Protein AF-A0A965UMR2-F1 (afdb_monomer_lite)

pLDDT: mean 91.62, std 8.69, range [62.12, 98.75]

Foldseek 3Di:
DEDDPVLVCVLVVVCVVPVVCVPPPCSPSCNVVVCVVVVHDYHDDFDCPDAQETEHAQPPDDDDQDFQVSQQVVQVVVVTAYEHENQLAFDKDWDWDDDPRDTDDIHMGGYAHDDDDCVVVVVCVPDDDHFAWGWDWDDDPNDIDIDIWGADPQRWTDDPRDIDDDRD

Radius of gyration: 18.55 Å; chains: 1; bounding box: 50×40×50 Å

Sequence (168 aa):
MIRSNHTDRLYNVTMKKIPAFLALPELRFEKFMRLDELGITYHKKPYAIAKGIVAVHGDEGSVKPTPGLTALDAARRQGISVICGHTHRAGQSAFTEASGGRVGRILRGWEAGHLMDVRQAHYTKGTMNWQQAFIIIEEIGTNVQVSIINLEKDGTFIVSGKRYGRSR

Structure (mmCIF, N/CA/C/O backbone):
data_AF-A0A965UMR2-F1
#
_entry.id   AF-A0A965UMR2-F1
#
loop_
_atom_site.group_PDB
_atom_site.id
_atom_site.type_symbol
_atom_site.label_atom_id
_atom_site.label_alt_id
_atom_site.label_comp_id
_atom_site.label_asym_id
_atom_site.label_entity_id
_atom_site.label_seq_id
_atom_site.pdbx_PDB_ins_code
_atom_site.Cartn_x
_atom_site.Cartn_y
_atom_site.Cartn_z
_atom_site.occupancy
_atom_site.B_iso_or_equiv
_atom_site.auth_seq_id
_atom_site.auth_comp_id
_atom_site.auth_asym_id
_atom_site.auth_atom_id
_atom_site.pdbx_PDB_model_num
ATOM 1 N N . MET A 1 1 ? 3.053 -9.782 -8.854 1.00 89.50 1 MET A N 1
ATOM 2 C CA . MET A 1 1 ? 4.006 -8.662 -8.656 1.00 89.50 1 MET A CA 1
ATOM 3 C C . MET A 1 1 ? 3.628 -7.510 -9.578 1.00 89.50 1 MET A C 1
ATOM 5 O O . MET A 1 1 ? 3.278 -7.772 -10.719 1.00 89.50 1 MET A O 1
ATOM 9 N N . ILE A 1 2 ? 3.674 -6.262 -9.110 1.00 92.75 2 ILE A N 1
ATOM 10 C CA . ILE A 1 2 ? 3.376 -5.066 -9.924 1.00 92.75 2 ILE A CA 1
ATOM 11 C C . ILE A 1 2 ? 4.698 -4.415 -10.351 1.00 92.75 2 ILE A C 1
ATOM 13 O O . ILE A 1 2 ? 5.696 -4.528 -9.635 1.00 92.75 2 ILE A O 1
ATOM 17 N N . ARG A 1 3 ? 4.721 -3.776 -11.525 1.00 92.00 3 ARG A N 1
ATOM 18 C CA . ARG A 1 3 ? 5.885 -3.016 -12.004 1.00 92.00 3 ARG A CA 1
ATOM 19 C C . ARG A 1 3 ? 6.270 -1.883 -11.050 1.00 92.00 3 ARG A C 1
ATOM 21 O O . ARG A 1 3 ? 5.408 -1.343 -10.378 1.00 92.00 3 ARG A O 1
ATOM 28 N N . SER A 1 4 ? 7.549 -1.519 -10.996 1.00 91.00 4 SER A N 1
ATOM 29 C CA . SER A 1 4 ? 8.100 -0.474 -10.122 1.00 91.00 4 SER A CA 1
ATOM 30 C C . SER A 1 4 ? 9.250 0.284 -10.785 1.00 91.00 4 SER A C 1
ATOM 32 O O . SER A 1 4 ? 9.883 -0.204 -11.724 1.00 91.00 4 SER A O 1
ATOM 34 N N . ASN A 1 5 ? 9.599 1.455 -10.254 1.00 86.12 5 ASN A N 1
ATOM 35 C CA . ASN A 1 5 ? 10.761 2.212 -10.721 1.00 86.12 5 ASN A CA 1
ATOM 36 C C . ASN A 1 5 ? 12.066 1.391 -10.664 1.00 86.12 5 ASN A C 1
ATOM 38 O O . ASN A 1 5 ? 12.956 1.588 -11.490 1.00 86.12 5 ASN A O 1
ATOM 42 N N . HIS A 1 6 ? 12.194 0.452 -9.722 1.00 82.19 6 HIS A N 1
ATOM 43 C CA . HIS A 1 6 ? 13.368 -0.419 -9.617 1.00 82.19 6 HIS A CA 1
ATOM 44 C C . HIS A 1 6 ? 13.396 -1.501 -10.704 1.00 82.19 6 HIS A C 1
ATOM 46 O O . HIS A 1 6 ? 14.446 -1.714 -11.316 1.00 82.19 6 HIS A O 1
ATOM 52 N N . THR A 1 7 ? 12.259 -2.151 -10.968 1.00 78.62 7 THR A N 1
ATOM 53 C CA . THR A 1 7 ? 12.145 -3.186 -12.012 1.00 78.62 7 THR A CA 1
ATOM 54 C C . THR A 1 7 ? 12.339 -2.579 -13.395 1.00 78.62 7 THR A C 1
ATOM 56 O O . THR A 1 7 ? 13.084 -3.114 -14.216 1.00 78.62 7 THR A O 1
ATOM 59 N N . ASP A 1 8 ? 11.756 -1.403 -13.617 1.00 80.12 8 ASP A N 1
ATOM 60 C CA . ASP A 1 8 ? 11.850 -0.705 -14.891 1.00 80.12 8 ASP A CA 1
ATOM 61 C C . ASP A 1 8 ? 13.254 -0.154 -15.112 1.00 80.12 8 ASP A C 1
ATOM 63 O O . ASP A 1 8 ? 13.745 -0.190 -16.231 1.00 80.12 8 ASP A O 1
ATOM 67 N N . ARG A 1 9 ? 13.952 0.317 -14.070 1.00 78.25 9 ARG A N 1
ATOM 68 C CA . ARG A 1 9 ? 15.344 0.769 -14.207 1.00 78.25 9 ARG A CA 1
ATOM 69 C C . ARG A 1 9 ? 16.273 -0.371 -14.606 1.00 78.25 9 ARG A C 1
ATOM 71 O O . ARG A 1 9 ? 17.100 -0.163 -15.488 1.00 78.25 9 ARG A O 1
ATOM 78 N N . LEU A 1 10 ? 16.147 -1.544 -13.982 1.00 71.50 10 LEU A N 1
ATOM 79 C CA . LEU A 1 10 ? 16.948 -2.712 -14.358 1.00 71.50 10 LEU A CA 1
ATOM 80 C C . LEU A 1 10 ? 16.727 -3.0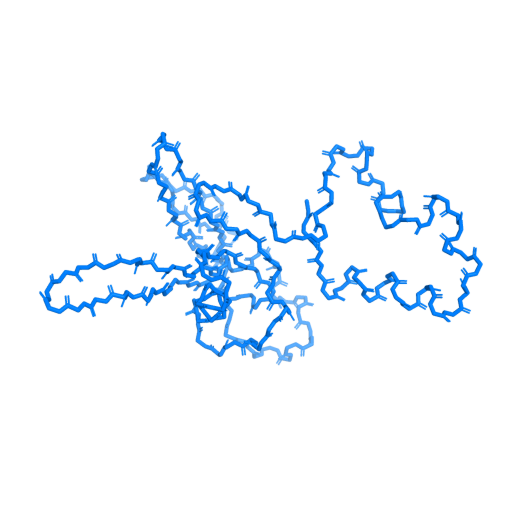60 -15.834 1.00 71.50 10 LEU A C 1
ATOM 82 O O . LEU A 1 10 ? 17.688 -3.199 -16.587 1.00 71.50 10 LEU A O 1
ATOM 86 N N . TYR A 1 11 ? 15.463 -3.118 -16.254 1.00 70.56 11 TYR A N 1
ATOM 87 C CA . TYR A 1 11 ? 15.103 -3.389 -17.640 1.00 70.56 11 TYR A CA 1
ATOM 88 C C . TYR A 1 11 ? 15.630 -2.299 -18.591 1.00 70.56 11 TYR A C 1
ATOM 90 O O . TYR A 1 11 ? 16.371 -2.579 -19.529 1.00 70.56 11 TYR A O 1
ATOM 98 N N . ASN A 1 12 ? 15.335 -1.032 -18.309 1.00 70.75 12 ASN A N 1
ATOM 99 C CA . ASN A 1 12 ? 15.670 0.096 -19.174 1.00 70.75 12 ASN A CA 1
ATOM 100 C C . ASN A 1 12 ? 17.181 0.322 -19.311 1.00 70.75 12 ASN A C 1
ATOM 102 O O . ASN A 1 12 ? 17.638 0.683 -20.392 1.00 70.75 12 ASN A O 1
ATOM 106 N N . VAL A 1 13 ? 17.969 0.136 -18.247 1.00 70.69 13 VAL A N 1
ATOM 107 C CA . VAL A 1 13 ? 19.430 0.318 -18.302 1.00 70.69 13 VAL A CA 1
ATOM 108 C C . VAL A 1 13 ? 20.083 -0.767 -19.154 1.00 70.69 13 VAL A C 1
ATOM 110 O O . VAL A 1 13 ? 20.928 -0.445 -19.990 1.00 70.69 13 VAL A O 1
ATOM 113 N N . THR A 1 14 ? 19.676 -2.025 -18.988 1.00 67.62 14 THR A N 1
ATOM 114 C CA . THR A 1 14 ? 20.200 -3.142 -19.787 1.00 67.62 14 THR A CA 1
ATOM 115 C C . THR A 1 14 ? 19.823 -2.982 -21.260 1.00 67.62 14 THR A C 1
ATOM 117 O O . THR A 1 14 ? 20.684 -3.066 -22.134 1.00 67.62 14 THR A O 1
ATOM 120 N N . MET A 1 15 ? 18.562 -2.639 -21.539 1.00 66.94 15 MET A N 1
ATOM 121 C CA . MET A 1 15 ? 18.046 -2.549 -22.909 1.00 66.94 15 MET A CA 1
ATOM 122 C C . MET A 1 15 ? 18.546 -1.321 -23.676 1.00 66.94 15 MET A C 1
ATOM 124 O O . MET A 1 15 ? 18.767 -1.403 -24.880 1.00 66.94 15 MET A O 1
ATOM 128 N N . LYS A 1 16 ? 18.793 -0.189 -22.999 1.00 67.62 16 LYS A N 1
ATOM 129 C CA . LYS A 1 16 ? 19.394 0.992 -23.645 1.00 67.62 16 LYS A CA 1
ATOM 130 C C . LYS A 1 16 ? 20.851 0.778 -24.047 1.00 67.62 16 LYS A C 1
ATOM 132 O O . LYS A 1 16 ? 21.299 1.403 -25.001 1.00 67.62 16 LYS A O 1
ATOM 137 N N . LYS A 1 17 ? 21.602 -0.053 -23.316 1.00 74.44 17 LYS A N 1
ATOM 138 C CA . LYS A 1 17 ? 23.027 -0.284 -23.594 1.00 74.44 17 LYS A CA 1
ATOM 139 C C . LYS A 1 17 ? 23.260 -1.345 -24.662 1.00 74.44 17 LYS A C 1
ATOM 141 O O . LYS A 1 17 ? 24.228 -1.231 -25.404 1.00 74.44 17 LYS A O 1
ATOM 146 N N . ILE A 1 18 ? 22.402 -2.363 -24.739 1.00 77.62 18 ILE A N 1
ATOM 147 C CA . ILE A 1 18 ? 22.528 -3.444 -25.724 1.00 77.62 18 ILE A CA 1
ATOM 148 C C . ILE A 1 18 ? 21.132 -3.770 -26.281 1.00 77.62 18 ILE A C 1
ATOM 150 O O . ILE A 1 18 ? 20.479 -4.700 -25.812 1.00 77.62 18 ILE A O 1
ATOM 154 N N . PRO A 1 19 ? 20.649 -3.026 -27.293 1.00 71.69 19 PRO A N 1
ATOM 155 C CA . PRO A 1 19 ? 19.307 -3.215 -27.850 1.00 71.69 19 PRO A CA 1
ATOM 156 C C . PRO A 1 19 ? 19.049 -4.624 -28.397 1.00 71.69 19 PRO A C 1
ATOM 158 O O . PRO A 1 19 ? 17.918 -5.096 -28.356 1.00 71.69 19 PRO A O 1
ATOM 161 N N . ALA A 1 20 ? 20.091 -5.332 -28.850 1.00 75.25 20 ALA A N 1
ATOM 162 C CA . ALA A 1 20 ? 19.990 -6.716 -29.322 1.00 75.25 20 ALA A CA 1
ATOM 163 C C . ALA A 1 20 ? 19.441 -7.684 -28.252 1.00 75.25 20 ALA A C 1
ATOM 165 O O . ALA A 1 20 ? 18.837 -8.699 -28.589 1.00 75.25 20 ALA A O 1
ATOM 166 N N . PHE A 1 21 ? 19.585 -7.355 -26.964 1.00 73.44 21 PHE A N 1
ATOM 167 C CA . PHE A 1 21 ? 19.052 -8.159 -25.862 1.00 73.44 21 PHE A CA 1
ATOM 168 C C . PHE A 1 21 ? 17.527 -8.065 -25.718 1.00 73.44 21 PHE A C 1
ATOM 170 O O . PHE A 1 21 ? 16.937 -8.939 -25.088 1.00 73.44 21 PHE A O 1
ATOM 177 N N . LEU A 1 22 ? 16.866 -7.079 -26.346 1.00 66.50 22 LEU A N 1
ATOM 178 C CA . LEU A 1 22 ? 15.397 -6.998 -26.388 1.00 66.50 22 LEU A CA 1
ATOM 179 C C . LEU A 1 22 ? 14.770 -8.170 -27.149 1.00 66.50 22 LEU A C 1
ATOM 181 O O . LEU A 1 22 ? 13.631 -8.538 -26.869 1.00 66.50 22 LEU A O 1
ATOM 185 N N . ALA A 1 23 ? 15.501 -8.736 -28.112 1.00 71.19 23 ALA A N 1
ATOM 186 C CA . ALA A 1 23 ? 15.022 -9.837 -28.937 1.00 71.19 23 ALA A CA 1
ATOM 187 C C . ALA A 1 23 ? 15.111 -11.199 -28.231 1.00 71.19 23 ALA A C 1
ATOM 189 O O . ALA A 1 23 ? 14.484 -12.146 -28.695 1.00 71.19 23 ALA A O 1
ATOM 190 N N . LEU A 1 24 ? 15.861 -11.301 -27.125 1.00 76.88 24 LEU A N 1
ATOM 191 C CA . LEU A 1 24 ? 16.072 -12.553 -26.399 1.00 76.88 24 LEU A CA 1
ATOM 192 C C . LEU A 1 24 ? 14.919 -12.805 -25.412 1.00 76.88 24 LEU A C 1
ATOM 194 O O . LEU A 1 24 ? 14.774 -12.063 -24.431 1.00 76.88 24 LEU A O 1
ATOM 198 N N . PRO A 1 25 ? 14.086 -13.842 -25.628 1.00 73.88 25 PRO A N 1
ATOM 199 C CA . PRO A 1 25 ? 12.949 -14.139 -24.761 1.00 73.88 25 PRO A CA 1
ATOM 200 C C . PRO A 1 25 ? 13.323 -14.378 -23.292 1.00 73.88 25 PRO A C 1
ATOM 202 O O . PRO A 1 25 ? 12.484 -14.138 -22.418 1.00 73.88 25 PRO A O 1
ATOM 205 N N . GLU A 1 26 ? 14.550 -14.831 -23.028 1.00 74.56 26 GLU A N 1
ATOM 206 C CA . GLU A 1 26 ? 15.128 -15.132 -21.713 1.00 74.56 26 GLU A CA 1
ATOM 207 C C . GLU A 1 26 ? 15.451 -13.868 -20.908 1.00 74.56 26 GLU A C 1
ATOM 209 O O . GLU A 1 26 ? 15.412 -13.893 -19.680 1.00 74.56 26 GLU A O 1
ATOM 214 N N . LEU A 1 27 ? 15.727 -12.747 -21.583 1.00 76.25 27 LEU A N 1
ATOM 215 C CA . LEU A 1 27 ? 16.058 -11.464 -20.947 1.00 76.25 27 LEU A CA 1
ATOM 216 C C . LEU A 1 27 ? 14.834 -10.573 -20.716 1.00 76.25 27 LEU A C 1
ATOM 218 O O . LEU A 1 27 ? 14.950 -9.452 -20.210 1.00 76.25 27 LEU A O 1
ATOM 222 N N . ARG A 1 28 ? 13.636 -11.074 -21.033 1.00 77.88 28 ARG A N 1
ATOM 223 C CA . ARG A 1 28 ? 12.390 -10.477 -20.545 1.00 77.88 28 ARG A CA 1
ATOM 224 C C . ARG A 1 28 ? 12.378 -10.541 -19.022 1.00 77.88 28 ARG A C 1
ATOM 226 O O . ARG A 1 28 ? 12.751 -11.561 -18.448 1.00 77.88 28 ARG A O 1
ATOM 233 N N . PHE A 1 29 ? 11.937 -9.464 -18.373 1.00 79.94 29 PHE A N 1
ATOM 234 C CA . PHE A 1 29 ? 12.010 -9.314 -16.915 1.00 79.94 29 PHE A CA 1
ATOM 235 C C . PHE A 1 29 ? 11.404 -10.513 -16.168 1.00 79.94 29 PHE A C 1
ATOM 237 O O . PHE A 1 29 ? 11.980 -11.009 -15.205 1.00 79.94 29 PHE A O 1
ATOM 244 N N . GLU A 1 30 ? 10.276 -11.016 -16.663 1.00 84.00 30 GLU A N 1
ATOM 245 C CA . GLU A 1 30 ? 9.542 -12.150 -16.111 1.00 84.00 30 GLU A CA 1
ATOM 246 C C . GLU A 1 30 ? 10.368 -13.448 -16.131 1.00 84.00 30 GLU A C 1
ATOM 248 O O . GLU A 1 30 ? 10.394 -14.176 -15.140 1.00 84.00 30 GLU A O 1
ATOM 253 N N . LYS A 1 31 ? 11.101 -13.705 -17.224 1.00 84.50 31 LYS A N 1
ATOM 254 C CA . LYS A 1 31 ? 11.984 -14.873 -17.374 1.00 84.50 31 LYS A CA 1
ATOM 255 C C . LYS A 1 31 ? 13.294 -14.699 -16.615 1.00 84.50 31 LYS A C 1
ATOM 257 O O . LYS A 1 31 ? 13.696 -15.603 -15.892 1.00 84.50 31 LYS A O 1
ATOM 262 N N . PHE A 1 32 ? 13.903 -13.520 -16.705 1.00 83.94 32 PHE A N 1
ATOM 263 C CA . PHE A 1 32 ? 15.148 -13.190 -16.014 1.00 83.94 32 PHE A CA 1
ATOM 264 C C . PHE A 1 32 ? 15.022 -13.336 -14.491 1.00 83.94 32 PHE A C 1
ATOM 266 O O . PHE A 1 32 ? 15.893 -13.904 -13.839 1.00 83.94 32 PHE A O 1
ATOM 273 N N . MET A 1 33 ? 13.906 -12.871 -13.924 1.00 85.06 33 MET A N 1
ATOM 274 C CA . MET A 1 33 ? 13.599 -13.010 -12.497 1.00 85.06 33 MET A CA 1
ATOM 275 C C . MET A 1 33 ? 12.974 -14.367 -12.140 1.00 85.06 33 MET A C 1
ATOM 277 O O . MET A 1 33 ? 12.616 -14.577 -10.982 1.00 85.06 33 MET A O 1
ATOM 281 N N . ARG A 1 34 ? 12.817 -15.272 -13.118 1.00 89.12 34 ARG A N 1
ATOM 282 C CA . ARG A 1 34 ? 12.199 -16.600 -12.968 1.00 89.12 34 ARG A CA 1
ATOM 283 C C . ARG A 1 34 ? 10.796 -16.543 -12.350 1.00 89.12 34 ARG A C 1
ATOM 285 O O . ARG A 1 34 ? 10.390 -17.444 -11.623 1.00 89.12 34 ARG A O 1
ATOM 292 N N . LEU A 1 35 ? 10.034 -15.485 -12.641 1.00 90.50 35 LEU A N 1
ATOM 293 C CA . LEU A 1 35 ? 8.692 -15.292 -12.083 1.00 90.50 35 LEU A CA 1
ATOM 294 C C . LEU A 1 35 ? 7.738 -16.403 -12.523 1.00 90.50 35 LEU A C 1
ATOM 296 O O . LEU A 1 35 ? 6.949 -16.875 -11.709 1.00 90.50 35 LEU A O 1
ATOM 300 N N . ASP A 1 36 ? 7.864 -16.862 -13.768 1.00 87.19 36 ASP A N 1
ATOM 301 C CA . ASP A 1 36 ? 7.048 -17.954 -14.305 1.00 87.19 36 ASP A CA 1
ATOM 302 C C . ASP A 1 36 ? 7.275 -19.268 -13.541 1.00 87.19 36 ASP A C 1
ATOM 304 O O . ASP A 1 36 ? 6.323 -19.989 -13.259 1.00 87.19 36 ASP A O 1
ATOM 308 N N . GLU A 1 37 ? 8.522 -19.560 -13.156 1.00 92.50 37 GLU A N 1
ATOM 309 C CA . GLU A 1 37 ? 8.870 -20.759 -12.376 1.00 92.50 37 GLU A CA 1
ATOM 310 C C . GLU A 1 37 ? 8.355 -20.678 -10.934 1.00 92.50 37 GLU A C 1
ATOM 312 O O . GLU A 1 37 ? 8.057 -21.697 -10.317 1.00 92.50 37 GLU A O 1
ATOM 317 N N . LEU A 1 38 ? 8.223 -19.461 -10.403 1.00 93.12 38 LEU A N 1
ATOM 318 C CA . LEU A 1 38 ? 7.672 -19.190 -9.076 1.00 93.12 38 LEU A CA 1
ATOM 319 C C . LEU A 1 38 ? 6.138 -19.055 -9.080 1.00 93.12 38 LEU A C 1
ATOM 321 O O . LEU A 1 38 ? 5.549 -18.809 -8.029 1.00 93.12 38 LEU A O 1
ATOM 325 N N . GLY A 1 39 ? 5.483 -19.167 -10.242 1.00 92.50 39 GLY A N 1
ATOM 326 C CA . GLY A 1 39 ? 4.038 -18.960 -10.380 1.00 92.50 39 GLY A CA 1
ATOM 327 C C . GLY A 1 39 ? 3.591 -17.511 -10.139 1.00 92.50 39 GLY A C 1
ATOM 328 O O . GLY A 1 39 ? 2.441 -17.262 -9.778 1.00 92.50 39 GLY A O 1
ATOM 329 N N . ILE A 1 40 ? 4.484 -16.533 -10.310 1.00 92.69 40 ILE A N 1
ATOM 330 C CA . ILE A 1 40 ? 4.215 -15.116 -10.047 1.00 92.69 40 ILE A CA 1
ATOM 331 C C . ILE A 1 40 ? 3.851 -14.407 -11.350 1.00 92.69 40 ILE A C 1
ATOM 333 O O . ILE A 1 40 ? 4.679 -14.226 -12.236 1.00 92.69 40 ILE A O 1
ATOM 337 N N . THR A 1 41 ? 2.629 -13.881 -11.430 1.00 92.62 41 THR A N 1
ATOM 338 C CA . THR A 1 41 ? 2.235 -13.013 -12.551 1.00 92.62 41 THR A CA 1
ATOM 339 C C . THR A 1 41 ? 2.800 -11.600 -12.372 1.00 92.62 41 THR A C 1
ATOM 341 O O . THR A 1 41 ? 2.682 -11.001 -11.295 1.00 92.62 41 THR A O 1
ATOM 344 N N . TYR A 1 42 ? 3.408 -11.047 -13.425 1.00 91.38 42 TYR A N 1
ATOM 345 C CA . TYR A 1 42 ? 3.903 -9.669 -13.458 1.00 91.38 42 TYR A CA 1
ATOM 346 C C . TYR A 1 42 ? 2.897 -8.726 -14.133 1.00 91.38 42 TYR A C 1
ATOM 348 O O . TYR A 1 42 ? 2.559 -8.884 -15.305 1.00 91.38 42 TYR A O 1
ATOM 356 N N . HIS A 1 43 ? 2.432 -7.714 -13.404 1.00 93.25 43 HIS A N 1
ATOM 357 C CA . HIS A 1 43 ? 1.449 -6.743 -13.879 1.00 93.25 43 HIS A CA 1
ATOM 358 C C . HIS A 1 43 ? 2.139 -5.434 -14.278 1.00 93.25 43 HIS A C 1
ATOM 360 O O . HIS A 1 43 ? 2.639 -4.692 -13.432 1.00 93.25 43 HIS A O 1
ATOM 366 N N . LYS A 1 44 ? 2.140 -5.139 -15.584 1.00 91.19 44 LYS A N 1
ATOM 367 C CA . LYS A 1 44 ? 2.674 -3.883 -16.157 1.00 91.19 44 LYS A CA 1
ATOM 368 C C . LYS A 1 44 ? 1.697 -2.707 -16.057 1.00 91.19 44 LYS A C 1
ATOM 370 O O . LYS A 1 44 ? 2.093 -1.560 -16.218 1.00 91.19 44 LYS A O 1
ATOM 375 N N . LYS A 1 45 ? 0.418 -3.005 -15.836 1.00 93.38 45 LYS A N 1
ATOM 376 C CA . LYS A 1 45 ? -0.685 -2.048 -15.682 1.00 93.38 45 LYS A CA 1
ATOM 377 C C . LYS A 1 45 ? -1.219 -2.120 -14.245 1.00 93.38 45 LYS A C 1
ATOM 379 O O . LYS A 1 45 ? -0.955 -3.130 -13.587 1.00 93.38 45 LYS A O 1
ATOM 384 N N . PRO A 1 46 ? -1.978 -1.108 -13.777 1.00 95.75 46 PRO A N 1
ATOM 385 C CA . PRO A 1 46 ? -2.684 -1.187 -12.501 1.00 95.75 46 PRO A CA 1
ATOM 386 C C . PRO A 1 46 ? -3.435 -2.513 -12.369 1.00 95.75 46 PRO A C 1
ATOM 388 O O . PRO A 1 46 ? -4.138 -2.932 -13.291 1.00 95.75 46 PRO A O 1
ATOM 391 N N . TYR A 1 47 ? -3.242 -3.194 -11.245 1.00 96.94 47 TYR A N 1
ATOM 392 C CA . TYR A 1 47 ? -3.814 -4.513 -11.010 1.00 96.94 47 TYR A CA 1
ATOM 393 C C . TYR A 1 47 ? -5.147 -4.375 -10.282 1.00 96.94 47 TYR A C 1
ATOM 395 O O . TYR A 1 47 ? -5.177 -3.841 -9.180 1.00 96.94 47 TYR A O 1
ATOM 403 N N . ALA A 1 48 ? -6.244 -4.850 -10.871 1.00 96.81 48 ALA A N 1
ATOM 404 C CA . ALA A 1 48 ? -7.542 -4.895 -10.200 1.00 96.81 48 ALA A CA 1
ATOM 405 C C . ALA A 1 48 ? -7.502 -5.929 -9.062 1.00 96.81 48 ALA A C 1
ATOM 407 O O . ALA A 1 48 ? -7.719 -7.115 -9.287 1.00 96.81 48 ALA A O 1
ATOM 408 N N . ILE A 1 49 ? -7.154 -5.468 -7.860 1.00 96.06 49 ILE A N 1
ATOM 409 C CA . ILE A 1 49 ? -6.903 -6.318 -6.688 1.00 96.06 49 ILE A CA 1
ATOM 410 C C . ILE A 1 49 ? -8.199 -6.722 -5.980 1.00 96.06 49 ILE A C 1
ATOM 412 O O . ILE A 1 49 ? -8.245 -7.772 -5.351 1.00 96.06 49 ILE A O 1
ATOM 416 N N . ALA A 1 50 ? -9.228 -5.883 -6.082 1.00 96.94 50 ALA A N 1
ATOM 417 C CA . ALA A 1 50 ? -10.553 -6.098 -5.519 1.00 96.94 50 ALA A CA 1
ATOM 418 C C . ALA A 1 50 ? -11.573 -5.244 -6.280 1.00 96.94 50 ALA A C 1
ATOM 420 O O . ALA A 1 50 ? -11.204 -4.329 -7.033 1.00 96.94 50 ALA A O 1
ATOM 421 N N . LYS A 1 51 ? -12.869 -5.494 -6.089 1.00 96.25 51 LYS A N 1
ATOM 422 C CA . LYS A 1 51 ? -13.907 -4.709 -6.770 1.00 96.25 51 LYS A CA 1
ATOM 423 C C . LYS A 1 51 ? -13.777 -3.204 -6.487 1.00 96.25 51 LYS A C 1
ATOM 425 O O . LYS A 1 51 ? -13.895 -2.747 -5.355 1.00 96.25 51 LYS A O 1
ATOM 430 N N . GLY A 1 52 ? -13.577 -2.412 -7.545 1.00 96.44 52 GLY A N 1
ATOM 431 C CA . GLY A 1 52 ? -13.460 -0.950 -7.448 1.00 96.44 52 GLY A CA 1
ATOM 432 C C . GLY A 1 52 ? -12.137 -0.446 -6.856 1.00 96.44 52 GLY A C 1
ATOM 433 O O . GLY A 1 52 ? -12.036 0.741 -6.532 1.00 96.44 52 GLY A O 1
ATOM 434 N N . ILE A 1 53 ? -11.135 -1.323 -6.725 1.00 98.00 53 ILE A N 1
ATOM 435 C CA . ILE A 1 53 ? -9.811 -0.998 -6.195 1.00 98.00 53 ILE A CA 1
ATOM 436 C C . ILE A 1 53 ? -8.733 -1.540 -7.131 1.00 98.00 53 ILE A C 1
ATOM 438 O O . ILE A 1 53 ? -8.733 -2.716 -7.500 1.00 98.00 53 ILE A O 1
ATOM 442 N N . VAL A 1 54 ? -7.768 -0.691 -7.476 1.00 98.12 54 VAL A N 1
ATOM 443 C CA . VAL A 1 54 ? -6.556 -1.112 -8.182 1.00 98.12 54 VAL A CA 1
ATOM 444 C C . VAL A 1 54 ? -5.328 -0.957 -7.296 1.00 98.12 54 VAL A C 1
ATOM 446 O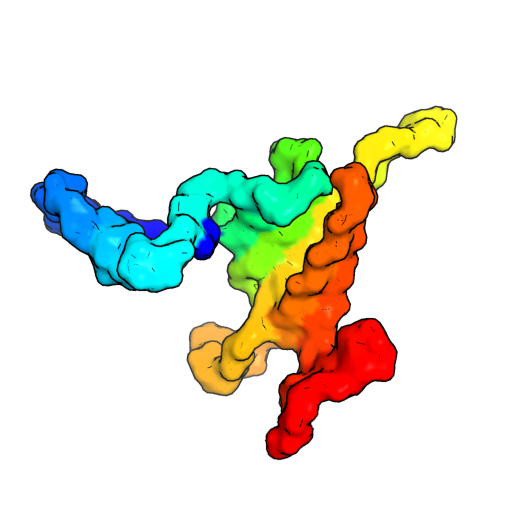 O . VAL A 1 54 ? -5.230 -0.037 -6.489 1.00 98.12 54 VAL A O 1
ATOM 449 N N . ALA A 1 55 ? -4.373 -1.858 -7.461 1.00 97.88 55 ALA A N 1
ATOM 450 C CA . ALA A 1 55 ? -3.055 -1.769 -6.873 1.00 97.88 55 ALA A CA 1
ATOM 451 C C . ALA A 1 55 ? -2.056 -1.233 -7.909 1.00 97.88 55 ALA A C 1
ATOM 453 O O . ALA A 1 55 ? -2.022 -1.685 -9.059 1.00 97.88 55 ALA A O 1
ATOM 454 N N . VAL A 1 56 ? -1.232 -0.279 -7.485 1.00 97.25 56 VAL A N 1
ATOM 455 C CA . VAL A 1 56 ? -0.109 0.291 -8.249 1.00 97.25 56 VAL A CA 1
ATOM 456 C C . VAL A 1 56 ? 1.138 0.330 -7.368 1.00 97.25 56 VAL A C 1
ATOM 458 O O . VAL A 1 56 ? 1.051 0.096 -6.162 1.00 97.25 56 VAL A O 1
ATOM 461 N N . HIS A 1 57 ? 2.310 0.622 -7.933 1.00 96.94 57 HIS A N 1
ATOM 462 C CA . HIS A 1 57 ? 3.513 0.738 -7.105 1.00 96.94 57 HIS A CA 1
ATOM 463 C C . HIS A 1 57 ? 3.532 2.040 -6.314 1.00 96.94 57 HIS A C 1
ATOM 465 O O . HIS A 1 57 ? 3.731 1.991 -5.105 1.00 96.94 57 HIS A O 1
ATOM 471 N N . GLY A 1 58 ? 3.241 3.173 -6.953 1.00 95.50 58 GLY A N 1
ATOM 472 C CA . GLY A 1 58 ? 3.175 4.504 -6.341 1.00 95.50 58 GLY A CA 1
ATOM 473 C C . GLY A 1 58 ? 4.216 5.500 -6.868 1.00 95.50 58 GLY A C 1
ATOM 474 O O . GLY A 1 58 ? 4.191 6.657 -6.459 1.00 95.50 58 GLY A O 1
ATOM 475 N N . ASP A 1 59 ? 5.116 5.089 -7.767 1.00 94.69 59 ASP A N 1
ATOM 476 C CA . ASP A 1 59 ? 6.072 5.963 -8.474 1.00 94.69 59 ASP A CA 1
ATOM 477 C C . ASP A 1 59 ? 5.478 6.591 -9.747 1.00 94.69 59 ASP A C 1
ATOM 479 O O . ASP A 1 59 ? 6.116 7.426 -10.383 1.00 94.69 59 ASP A O 1
ATOM 483 N N . GLU A 1 60 ? 4.256 6.211 -10.129 1.00 91.12 60 GLU A N 1
ATOM 484 C CA . GLU A 1 60 ? 3.567 6.724 -11.318 1.00 91.12 60 GLU A CA 1
ATOM 485 C C . GLU A 1 60 ? 3.160 8.209 -11.194 1.00 91.12 60 GLU A C 1
ATOM 487 O O . GLU A 1 60 ? 2.712 8.823 -12.165 1.00 91.12 60 GLU A O 1
ATOM 492 N N . GLY A 1 61 ? 3.303 8.804 -10.007 1.00 90.12 61 GLY A N 1
ATOM 493 C CA . GLY A 1 61 ? 2.970 10.195 -9.724 1.00 90.12 61 GLY A CA 1
ATOM 494 C C . GLY A 1 61 ? 3.853 10.809 -8.639 1.00 90.12 61 GLY A C 1
ATOM 495 O O . GLY A 1 61 ? 4.835 10.228 -8.186 1.00 90.12 61 GLY A O 1
ATOM 496 N N . SER A 1 62 ? 3.506 12.025 -8.214 1.00 92.31 62 SER A N 1
ATOM 497 C CA . SER A 1 62 ? 4.247 12.712 -7.157 1.00 92.31 62 SER A CA 1
ATOM 498 C C . SER A 1 62 ? 3.932 12.112 -5.789 1.00 92.31 62 SER A C 1
ATOM 500 O O . SER A 1 62 ? 2.800 12.207 -5.311 1.00 92.31 62 SER A O 1
ATOM 502 N N . VAL A 1 63 ? 4.961 11.584 -5.130 1.00 95.75 63 VAL A N 1
ATOM 503 C CA . VAL A 1 63 ? 4.889 11.134 -3.737 1.00 95.75 63 VAL A CA 1
ATOM 504 C C . VAL A 1 63 ? 4.519 12.302 -2.825 1.00 95.75 63 VAL A C 1
ATOM 506 O O . VAL A 1 63 ? 5.109 13.382 -2.907 1.00 95.75 63 VAL A O 1
ATOM 509 N N . LYS A 1 64 ? 3.544 12.088 -1.939 1.00 96.50 64 LYS A N 1
ATOM 510 C CA . LYS A 1 64 ? 3.115 13.086 -0.954 1.00 96.50 64 LYS A CA 1
ATOM 511 C C . LYS A 1 64 ? 3.809 12.837 0.393 1.00 96.50 64 LYS A C 1
ATOM 513 O O . LYS A 1 64 ? 4.124 11.693 0.723 1.00 96.50 64 LYS A O 1
ATOM 518 N N . PRO A 1 65 ? 4.072 13.890 1.187 1.00 94.31 65 PRO A N 1
ATOM 519 C CA . PRO A 1 65 ? 4.761 13.746 2.471 1.00 94.31 65 PRO A CA 1
ATOM 520 C C . PRO A 1 65 ? 3.880 13.123 3.564 1.00 94.31 65 PRO A C 1
ATOM 522 O O . PRO A 1 65 ? 4.412 12.520 4.498 1.00 94.31 65 PRO A O 1
ATOM 525 N N . THR A 1 66 ? 2.557 13.262 3.443 1.00 97.12 66 THR A N 1
ATOM 526 C CA . THR A 1 66 ? 1.574 12.762 4.411 1.00 97.12 66 THR A CA 1
ATOM 527 C C . THR A 1 66 ? 1.053 11.384 3.994 1.00 97.12 66 THR A C 1
ATOM 529 O O . THR A 1 66 ? 0.623 11.245 2.842 1.00 97.12 66 THR A O 1
ATOM 532 N N . PRO A 1 67 ? 1.038 10.393 4.909 1.00 97.25 67 PRO A N 1
ATOM 533 C CA . PRO A 1 67 ? 0.498 9.068 4.631 1.00 97.25 67 PRO A CA 1
ATOM 534 C C . PRO A 1 67 ? -0.946 9.086 4.097 1.00 97.25 67 PRO A C 1
ATOM 536 O O . PRO A 1 67 ? -1.768 9.904 4.506 1.00 97.25 67 PRO A O 1
ATOM 539 N N . GLY A 1 68 ? -1.259 8.182 3.175 1.00 97.75 68 GLY A N 1
ATOM 540 C CA . GLY A 1 68 ? -2.540 8.043 2.478 1.00 97.75 68 GLY A CA 1
ATOM 541 C C . GLY A 1 68 ? -2.733 8.988 1.285 1.00 97.75 68 GLY A C 1
ATOM 542 O O . GLY A 1 68 ? -3.533 8.689 0.396 1.00 97.75 68 GLY A O 1
ATOM 543 N N . LEU A 1 69 ? -2.002 10.109 1.206 1.00 98.12 69 LEU A N 1
ATOM 544 C CA . LEU A 1 69 ? -2.255 11.126 0.176 1.00 98.12 69 LEU A CA 1
ATOM 545 C C . LEU A 1 69 ? -1.671 10.784 -1.197 1.00 98.12 69 LEU A C 1
ATOM 547 O O . LEU A 1 69 ? -2.246 11.210 -2.196 1.00 98.12 69 LEU A O 1
ATOM 551 N N . THR A 1 70 ? -0.579 10.018 -1.286 1.00 98.38 70 THR A N 1
ATOM 552 C CA . THR A 1 70 ? -0.049 9.570 -2.592 1.00 98.38 70 THR A CA 1
ATOM 553 C C . THR A 1 70 ? -1.060 8.675 -3.298 1.00 98.38 70 THR A C 1
ATOM 555 O O . THR A 1 70 ? -1.416 8.915 -4.451 1.00 98.38 70 THR A O 1
ATOM 558 N N . ALA A 1 71 ? -1.588 7.688 -2.572 1.00 98.38 71 ALA A N 1
ATOM 559 C CA . ALA A 1 71 ? -2.619 6.797 -3.077 1.00 98.38 71 ALA A CA 1
ATOM 560 C C . ALA A 1 71 ? -3.915 7.555 -3.401 1.00 98.38 71 ALA A C 1
ATOM 562 O O . ALA A 1 71 ? -4.538 7.287 -4.425 1.00 98.38 71 ALA A O 1
ATOM 563 N N . LEU A 1 72 ? -4.312 8.535 -2.577 1.00 98.56 72 LEU A N 1
ATOM 564 C CA . LEU A 1 72 ? -5.521 9.320 -2.841 1.00 98.56 72 LEU A CA 1
ATOM 565 C C . LEU A 1 72 ? -5.374 10.215 -4.081 1.00 98.56 72 LEU A C 1
ATOM 567 O O . LEU A 1 72 ? -6.316 10.328 -4.863 1.00 98.56 72 LEU A O 1
ATOM 571 N N . ASP A 1 73 ? -4.211 10.837 -4.285 1.00 98.19 73 ASP A N 1
ATOM 572 C CA . ASP A 1 73 ? -3.915 11.619 -5.492 1.00 98.19 73 ASP A CA 1
ATOM 573 C C . ASP A 1 73 ? -4.023 10.737 -6.745 1.00 98.19 73 ASP A C 1
ATOM 575 O O . ASP A 1 73 ? -4.740 11.083 -7.687 1.00 98.19 73 ASP A O 1
ATOM 579 N N . ALA A 1 74 ? -3.418 9.544 -6.709 1.00 97.88 74 ALA A N 1
ATOM 580 C CA . ALA A 1 74 ? -3.546 8.553 -7.774 1.00 97.88 74 ALA A CA 1
ATOM 581 C C . ALA A 1 74 ? -5.009 8.136 -7.998 1.00 97.88 74 ALA A C 1
ATOM 583 O O . ALA A 1 74 ? -5.465 8.110 -9.142 1.00 97.88 74 ALA A O 1
ATOM 584 N N . ALA A 1 75 ? -5.764 7.886 -6.925 1.00 98.19 75 ALA A N 1
ATOM 585 C CA . ALA A 1 75 ? -7.170 7.505 -7.006 1.00 98.19 75 ALA A CA 1
ATOM 586 C C . ALA A 1 75 ? -8.024 8.581 -7.684 1.00 98.19 75 ALA A C 1
ATOM 588 O O . ALA A 1 75 ? -8.803 8.287 -8.590 1.00 98.19 75 ALA A O 1
ATOM 589 N N . ARG A 1 76 ? -7.835 9.853 -7.311 1.00 97.56 76 ARG A N 1
ATOM 590 C CA . ARG A 1 76 ? -8.548 10.988 -7.920 1.00 97.56 76 ARG A CA 1
ATOM 591 C C . ARG A 1 76 ? -8.231 11.143 -9.403 1.00 97.56 76 ARG A C 1
ATOM 593 O O . ARG A 1 76 ? -9.132 11.439 -10.179 1.00 97.56 76 ARG A O 1
ATOM 600 N N . ARG A 1 77 ? -6.975 10.923 -9.801 1.00 95.69 77 ARG A N 1
ATOM 601 C CA . ARG A 1 77 ? -6.553 11.002 -11.208 1.00 95.69 77 ARG A CA 1
ATOM 602 C C . ARG A 1 77 ? -7.079 9.842 -12.049 1.00 95.69 77 ARG A C 1
ATOM 604 O O . ARG A 1 77 ? -7.401 10.049 -13.212 1.00 95.69 77 ARG A O 1
ATOM 611 N N . GLN A 1 78 ? -7.153 8.642 -11.475 1.00 95.69 78 GLN A N 1
ATOM 612 C CA . GLN A 1 78 ? -7.619 7.441 -12.176 1.00 95.69 78 GLN A CA 1
ATOM 613 C C . GLN A 1 78 ? -9.143 7.255 -12.111 1.00 95.69 78 GLN A C 1
ATOM 615 O O . GLN A 1 78 ? -9.694 6.474 -12.880 1.00 95.69 78 GLN A O 1
ATOM 620 N N . GLY A 1 79 ? -9.835 7.950 -11.203 1.00 97.06 79 GLY A N 1
ATOM 621 C CA . GLY A 1 79 ? -11.279 7.811 -11.007 1.00 97.06 79 GLY A CA 1
ATOM 622 C C . GLY A 1 79 ? -11.701 6.486 -10.357 1.00 97.06 79 GLY A C 1
ATOM 623 O O . GLY A 1 79 ? -12.871 6.117 -10.443 1.00 97.06 79 GLY A O 1
ATOM 624 N N . ILE A 1 80 ? -10.769 5.779 -9.712 1.00 97.69 80 ILE A N 1
ATOM 625 C CA . ILE A 1 80 ? -10.965 4.493 -9.027 1.00 97.69 80 ILE A CA 1
ATOM 626 C C . ILE A 1 80 ? -10.123 4.475 -7.747 1.00 97.69 80 ILE A C 1
ATOM 628 O O . ILE A 1 80 ? -9.108 5.162 -7.682 1.00 97.69 80 ILE A O 1
ATOM 632 N N . SER A 1 81 ? -10.538 3.743 -6.710 1.00 98.44 81 SER A N 1
ATOM 633 C CA . SER A 1 81 ? -9.761 3.693 -5.465 1.00 98.44 81 SER A CA 1
ATOM 634 C C . SER A 1 81 ? -8.436 2.955 -5.677 1.00 98.44 81 SER A C 1
ATOM 636 O O . SER A 1 81 ? -8.361 2.019 -6.474 1.00 98.44 81 SER A O 1
ATOM 638 N N . VAL A 1 82 ? -7.385 3.381 -4.975 1.00 98.56 82 VAL A N 1
ATOM 639 C CA . VAL A 1 82 ? -6.012 2.920 -5.222 1.00 98.56 82 VAL A CA 1
ATOM 640 C C . VAL A 1 82 ? -5.350 2.454 -3.933 1.00 98.56 82 VAL A C 1
ATOM 642 O O . VAL A 1 82 ? -5.374 3.153 -2.922 1.00 98.56 82 VAL A O 1
ATOM 645 N N . ILE A 1 83 ? -4.697 1.299 -3.998 1.00 98.44 83 ILE A N 1
ATOM 646 C CA . ILE A 1 83 ? -3.698 0.860 -3.022 1.00 98.44 83 ILE A CA 1
ATOM 647 C C . ILE A 1 83 ? -2.316 1.039 -3.656 1.00 98.44 83 ILE A C 1
ATOM 649 O O . ILE A 1 83 ? -2.106 0.632 -4.801 1.00 98.44 83 ILE A O 1
ATOM 653 N N . CYS A 1 84 ? -1.361 1.626 -2.937 1.00 98.06 84 CYS A N 1
ATOM 654 C CA . CYS A 1 84 ? 0.024 1.684 -3.397 1.00 98.06 84 CYS A CA 1
ATOM 655 C C . CYS A 1 84 ? 1.052 1.389 -2.301 1.00 98.06 84 CYS A C 1
ATOM 657 O O . CYS A 1 84 ? 0.766 1.412 -1.102 1.00 98.06 84 CYS A O 1
ATOM 659 N N . GLY A 1 85 ? 2.266 1.076 -2.746 1.00 95.38 85 GLY A N 1
ATOM 660 C CA 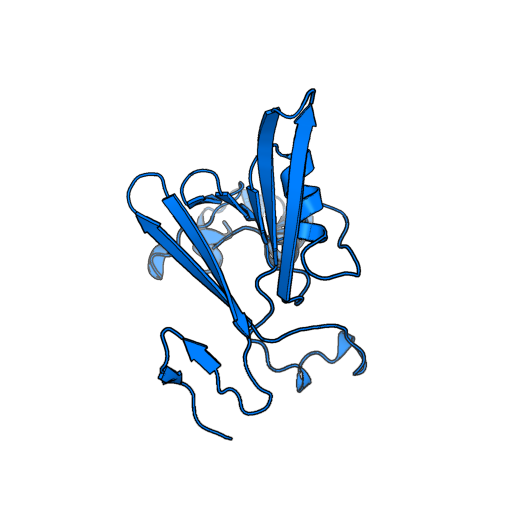. GLY A 1 85 ? 3.463 0.983 -1.920 1.00 95.38 85 GLY A CA 1
ATOM 661 C C . GLY A 1 85 ? 4.369 2.179 -2.196 1.00 95.38 85 GLY A C 1
ATOM 662 O O . GLY A 1 85 ? 3.914 3.319 -2.129 1.00 95.38 85 GLY A O 1
ATOM 663 N N . HIS A 1 86 ? 5.639 1.901 -2.523 1.00 96.44 86 HIS A N 1
ATOM 664 C CA . HIS A 1 86 ? 6.702 2.846 -2.915 1.00 96.44 86 HIS A CA 1
ATOM 665 C C . HIS A 1 86 ? 7.129 3.873 -1.857 1.00 96.44 86 HIS A C 1
ATOM 667 O O . HIS A 1 86 ? 8.314 4.162 -1.726 1.00 96.44 86 HIS A O 1
ATOM 673 N N . THR A 1 87 ? 6.192 4.421 -1.094 1.00 96.38 87 THR A N 1
ATOM 674 C CA . THR A 1 87 ? 6.418 5.553 -0.196 1.00 96.38 87 THR A CA 1
ATOM 675 C C . THR A 1 87 ? 6.909 5.142 1.183 1.00 96.38 87 THR A C 1
ATOM 677 O O . THR A 1 87 ? 7.357 6.006 1.937 1.00 96.38 87 THR A O 1
ATOM 680 N N . HIS A 1 88 ? 6.829 3.842 1.503 1.00 96.94 88 HIS A N 1
ATOM 681 C CA . HIS A 1 88 ? 7.098 3.258 2.823 1.00 96.94 88 HIS A CA 1
ATOM 682 C C . HIS A 1 88 ? 6.211 3.832 3.947 1.00 96.94 88 HIS A C 1
ATOM 684 O O . HIS A 1 88 ? 6.447 3.582 5.129 1.00 96.94 88 HIS A O 1
ATOM 690 N N . ARG A 1 89 ? 5.178 4.602 3.600 1.00 97.31 89 ARG A N 1
ATOM 691 C CA . ARG A 1 89 ? 4.208 5.157 4.544 1.00 97.31 89 ARG A CA 1
ATOM 692 C C . ARG A 1 89 ? 3.008 4.241 4.654 1.00 97.31 89 ARG A C 1
ATOM 694 O O . ARG A 1 89 ? 2.638 3.595 3.676 1.00 97.31 89 ARG A O 1
ATOM 701 N N . ALA A 1 90 ? 2.400 4.212 5.831 1.00 98.06 90 ALA A N 1
ATOM 702 C CA . ALA A 1 90 ? 1.142 3.520 6.060 1.00 98.06 90 ALA A CA 1
ATOM 703 C C . ALA A 1 90 ? 0.068 4.546 6.403 1.00 98.06 90 ALA A C 1
ATOM 705 O O . ALA A 1 90 ? 0.212 5.319 7.350 1.00 98.06 90 ALA A O 1
ATOM 706 N N . GLY A 1 91 ? -1.004 4.582 5.620 1.00 98.06 91 GLY A N 1
ATOM 707 C CA . GLY A 1 91 ? -2.086 5.526 5.858 1.00 98.06 91 GLY A CA 1
ATOM 708 C C . GLY A 1 91 ? -3.206 5.416 4.843 1.00 98.06 91 GLY A C 1
ATOM 709 O O . GLY A 1 91 ? -3.035 4.871 3.754 1.00 98.06 91 GLY A O 1
ATOM 710 N N . GLN A 1 92 ? -4.359 5.963 5.211 1.00 98.12 92 GLN A N 1
ATOM 711 C CA . GLN A 1 92 ? -5.536 6.023 4.362 1.00 98.12 92 GLN A CA 1
ATOM 712 C C . GLN A 1 92 ? -6.048 7.455 4.291 1.00 98.12 92 GLN A C 1
ATOM 714 O O . GLN A 1 92 ? -6.052 8.181 5.283 1.00 98.12 92 GLN A O 1
ATOM 719 N N . SER A 1 93 ? -6.543 7.841 3.121 1.00 98.31 93 SER A N 1
ATOM 720 C CA . SER A 1 93 ? -7.341 9.050 2.968 1.00 98.31 93 SER A CA 1
ATOM 721 C C . SER A 1 93 ? -8.480 8.823 1.975 1.00 98.31 93 SER A C 1
ATOM 723 O O . SER A 1 93 ? -8.514 7.819 1.256 1.00 98.31 93 SER A O 1
ATOM 725 N N . ALA A 1 94 ? -9.447 9.735 1.962 1.00 98.25 94 ALA A N 1
ATOM 726 C CA . ALA A 1 94 ? -10.630 9.633 1.124 1.00 98.25 94 ALA A CA 1
ATOM 727 C C . ALA A 1 94 ? -11.016 10.986 0.529 1.00 98.25 94 ALA A C 1
ATOM 729 O O . ALA A 1 94 ? -10.790 12.041 1.119 1.00 98.25 94 ALA A O 1
ATOM 730 N N . PHE A 1 95 ? -11.636 10.928 -0.643 1.00 98.19 95 PHE A N 1
ATOM 731 C CA . PHE A 1 95 ? -12.257 12.053 -1.316 1.00 98.19 95 PHE A CA 1
ATOM 732 C C . PHE A 1 95 ? -13.693 11.677 -1.670 1.00 98.19 95 PHE A C 1
ATOM 734 O O . PHE A 1 95 ? -13.926 10.674 -2.347 1.00 98.19 95 PHE A O 1
ATOM 741 N N . THR A 1 96 ? -14.637 12.494 -1.216 1.00 98.00 96 THR A N 1
ATOM 742 C CA . THR A 1 96 ? -16.067 12.299 -1.447 1.00 98.00 96 THR A CA 1
ATOM 743 C C . THR A 1 96 ? -16.572 13.363 -2.406 1.00 98.00 96 THR A C 1
ATOM 745 O O . THR A 1 96 ? -16.445 14.557 -2.141 1.00 98.00 96 THR A O 1
ATOM 748 N N . GLU A 1 97 ? -17.180 12.931 -3.505 1.00 97.31 97 GLU A N 1
ATOM 749 C CA . GLU A 1 97 ? -17.990 13.802 -4.350 1.00 97.31 97 GLU A CA 1
ATOM 750 C C . GLU A 1 97 ? -19.363 13.975 -3.696 1.00 97.31 97 GLU A C 1
ATOM 752 O O . GLU A 1 97 ? -19.992 12.990 -3.311 1.00 97.31 97 GLU A O 1
ATOM 757 N N . ALA A 1 98 ? -19.846 15.209 -3.562 1.00 97.44 98 ALA A N 1
ATOM 758 C CA . ALA A 1 98 ? -21.189 15.474 -3.059 1.00 97.44 98 ALA A CA 1
ATOM 759 C C . ALA A 1 98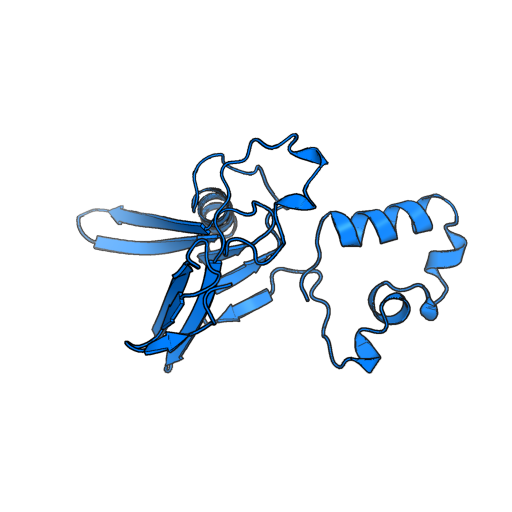 ? -21.747 16.781 -3.630 1.00 97.44 98 ALA A C 1
ATOM 761 O O . ALA A 1 98 ? -21.006 17.738 -3.849 1.00 97.44 98 ALA A O 1
ATOM 762 N N . SER A 1 99 ? -23.060 16.823 -3.854 1.00 97.19 99 SER A N 1
ATOM 763 C CA . SER A 1 99 ? -23.784 18.040 -4.236 1.00 97.19 99 SER A CA 1
ATOM 764 C C . SER A 1 99 ? -25.236 17.958 -3.769 1.00 97.19 99 SER A C 1
ATOM 766 O O . SER A 1 99 ? -25.849 16.892 -3.835 1.00 97.19 99 SER A O 1
ATOM 768 N N . GLY A 1 100 ? -25.781 19.062 -3.249 1.00 96.31 100 GLY A N 1
ATOM 769 C CA . GLY A 1 100 ? -27.173 19.130 -2.779 1.00 96.31 100 GLY A CA 1
ATOM 770 C C . GLY A 1 100 ? -27.537 18.076 -1.722 1.00 96.31 100 GLY A C 1
ATOM 771 O O . GLY A 1 100 ? -28.639 17.540 -1.751 1.00 96.31 100 GLY A O 1
ATOM 772 N N . GLY A 1 101 ? -26.594 17.702 -0.847 1.00 95.31 101 GLY A N 1
ATOM 773 C CA . GLY A 1 101 ? -26.787 16.655 0.170 1.00 95.31 101 GLY A CA 1
ATOM 774 C C . GLY A 1 101 ? -26.737 15.213 -0.356 1.00 95.31 101 GLY A C 1
ATOM 775 O O . GLY A 1 101 ? -26.854 14.274 0.427 1.00 95.31 101 GLY A O 1
ATOM 776 N N . ARG A 1 102 ? -26.531 15.006 -1.662 1.00 96.31 102 ARG A N 1
ATOM 777 C CA . ARG A 1 102 ? -26.396 13.677 -2.272 1.00 96.31 102 ARG A CA 1
ATOM 778 C C . ARG A 1 102 ? -24.922 13.306 -2.367 1.00 96.31 102 ARG A C 1
ATOM 780 O O . ARG A 1 102 ? -24.148 13.995 -3.031 1.00 96.31 102 ARG A O 1
ATOM 787 N N . VAL A 1 103 ? -24.552 12.210 -1.710 1.00 96.94 103 VAL A N 1
ATOM 788 C CA . VAL A 1 103 ? -23.207 11.630 -1.791 1.00 96.94 103 VAL A CA 1
ATOM 789 C C . VAL A 1 103 ? -23.070 10.869 -3.109 1.00 96.94 103 VAL A C 1
ATOM 791 O O . VAL A 1 103 ? -23.898 10.021 -3.437 1.00 96.94 103 VAL A O 1
ATOM 794 N N . GLY A 1 104 ? -22.035 11.209 -3.870 1.00 95.44 104 GLY A N 1
ATOM 795 C CA . GLY A 1 104 ? -21.618 10.528 -5.087 1.00 95.44 104 GLY A CA 1
ATOM 796 C C . GLY A 1 104 ? -20.548 9.479 -4.799 1.00 95.44 104 GLY A C 1
ATOM 797 O O . GLY A 1 104 ? -20.646 8.697 -3.852 1.00 95.44 104 GLY A O 1
ATOM 798 N N . ARG A 1 105 ? -19.505 9.442 -5.632 1.00 95.06 105 ARG A N 1
ATOM 799 C CA . ARG A 1 105 ? -18.403 8.491 -5.455 1.00 95.06 105 ARG A CA 1
ATOM 800 C C . ARG A 1 105 ? -17.560 8.861 -4.240 1.00 95.06 105 ARG A C 1
ATOM 802 O O . ARG A 1 105 ? -17.305 10.033 -3.970 1.00 95.06 105 ARG A O 1
ATOM 809 N N . ILE A 1 106 ? -17.061 7.833 -3.562 1.00 97.38 106 ILE A N 1
ATOM 810 C CA . ILE A 1 106 ? -16.034 7.970 -2.532 1.00 97.38 106 ILE A CA 1
ATOM 811 C C . ILE A 1 106 ? -14.790 7.250 -3.035 1.00 97.38 106 ILE A C 1
ATOM 813 O O . ILE A 1 106 ? -14.746 6.018 -3.059 1.00 97.38 106 ILE A O 1
ATOM 817 N N . LEU A 1 107 ? -13.788 8.022 -3.441 1.00 98.19 107 LEU A N 1
ATOM 818 C CA . LEU A 1 107 ? -12.484 7.502 -3.829 1.00 98.19 107 LEU A CA 1
ATOM 819 C C . LEU A 1 107 ? -11.604 7.405 -2.594 1.00 98.19 107 LEU A C 1
ATOM 821 O O . LEU A 1 107 ? -11.529 8.339 -1.795 1.00 98.19 107 LEU A O 1
ATOM 825 N N . ARG A 1 108 ? -10.938 6.269 -2.438 1.00 98.62 108 ARG A N 1
ATOM 826 C CA . ARG A 1 108 ? -10.050 6.006 -1.309 1.00 98.62 108 ARG A CA 1
ATOM 827 C C . ARG A 1 108 ? -8.647 5.707 -1.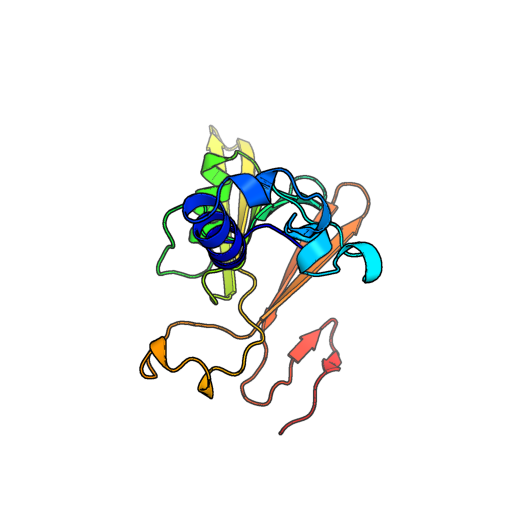807 1.00 98.62 108 ARG A C 1
ATOM 829 O O . ARG A 1 108 ? -8.462 5.092 -2.855 1.00 98.62 108 ARG A O 1
ATOM 836 N N . GLY A 1 109 ? -7.676 6.178 -1.041 1.00 98.38 109 GLY A N 1
ATOM 837 C CA . GLY A 1 109 ? -6.270 5.875 -1.224 1.00 98.38 109 GLY A CA 1
ATOM 838 C C . GLY A 1 109 ? -5.732 5.183 0.015 1.00 98.38 109 GLY A C 1
ATOM 839 O O . GLY A 1 109 ? -5.945 5.690 1.117 1.00 98.38 109 GLY A O 1
ATOM 840 N N . TRP A 1 110 ? -5.019 4.075 -0.166 1.00 98.75 110 TRP A N 1
ATOM 841 C CA . TRP A 1 110 ? -4.281 3.406 0.902 1.00 98.75 110 TRP A CA 1
ATOM 842 C C . TRP A 1 110 ? -2.811 3.245 0.529 1.00 98.75 110 TRP A C 1
ATOM 844 O O . TRP A 1 110 ? -2.484 2.756 -0.551 1.00 98.75 110 TRP A O 1
ATOM 854 N N . GLU A 1 111 ? -1.925 3.614 1.445 1.00 98.69 111 GLU A N 1
ATOM 855 C CA . GLU A 1 111 ? -0.506 3.280 1.380 1.00 98.69 111 GLU A CA 1
ATOM 856 C C . GLU A 1 111 ? -0.221 2.138 2.362 1.00 98.69 111 GLU A C 1
ATOM 858 O O . GLU A 1 111 ? -0.640 2.194 3.520 1.00 98.69 111 GLU A O 1
ATOM 863 N N . ALA A 1 112 ? 0.446 1.083 1.888 1.00 97.94 112 ALA A N 1
ATOM 864 C CA . ALA A 1 112 ? 0.548 -0.189 2.609 1.00 97.94 112 ALA A CA 1
ATOM 865 C C . ALA A 1 112 ? 1.647 -0.253 3.686 1.00 97.94 112 ALA A C 1
ATOM 867 O O . ALA A 1 112 ? 1.713 -1.245 4.405 1.00 97.94 112 ALA A O 1
ATOM 868 N N . GLY A 1 113 ? 2.507 0.760 3.808 1.00 97.50 113 GLY A N 1
ATOM 869 C CA . GLY A 1 113 ? 3.689 0.722 4.673 1.00 97.50 113 GLY A CA 1
ATOM 870 C C . GLY A 1 113 ? 4.855 -0.059 4.068 1.00 97.50 113 GLY A C 1
ATOM 871 O O . GLY A 1 113 ? 5.023 -0.130 2.847 1.00 97.50 113 GLY A O 1
ATOM 872 N N . HIS A 1 114 ? 5.703 -0.619 4.931 1.00 96.25 114 HIS A N 1
ATOM 873 C CA . HIS A 1 114 ? 6.806 -1.496 4.535 1.00 96.25 114 HIS A CA 1
ATOM 874 C C . HIS A 1 114 ? 7.036 -2.639 5.530 1.00 96.25 114 HIS A C 1
ATOM 876 O O . HIS A 1 114 ? 6.699 -2.539 6.703 1.00 96.25 114 HIS A O 1
ATOM 882 N N . LEU A 1 115 ? 7.721 -3.694 5.079 1.00 94.62 115 LEU A N 1
ATOM 883 C CA . LEU A 1 115 ? 8.166 -4.811 5.931 1.00 94.62 115 LEU A CA 1
ATOM 884 C C . LEU A 1 115 ? 9.697 -4.941 6.002 1.00 94.62 115 LEU A C 1
ATOM 886 O O . LEU A 1 115 ? 10.225 -5.909 6.541 1.00 94.62 115 LEU A O 1
ATOM 890 N N . MET A 1 116 ? 10.429 -3.967 5.450 1.00 92.44 116 MET A N 1
ATOM 891 C CA . MET A 1 116 ? 11.894 -3.977 5.474 1.00 92.44 116 MET A CA 1
ATOM 892 C C . MET A 1 116 ? 12.479 -3.668 6.861 1.00 92.44 116 MET A C 1
ATOM 894 O O . MET A 1 116 ? 11.861 -2.964 7.665 1.00 92.44 116 MET A O 1
ATOM 898 N N . ASP A 1 117 ? 13.715 -4.123 7.085 1.00 91.12 117 ASP A N 1
ATOM 899 C CA . ASP A 1 117 ? 14.570 -3.671 8.184 1.00 91.12 117 ASP A CA 1
ATOM 900 C C . ASP A 1 117 ? 15.131 -2.275 7.874 1.00 91.12 117 ASP A C 1
ATOM 902 O O . ASP A 1 117 ? 15.998 -2.110 7.012 1.00 91.12 117 ASP A O 1
ATOM 906 N N . VAL A 1 118 ? 14.641 -1.261 8.590 1.00 92.06 118 VAL A N 1
ATOM 907 C CA . VAL A 1 118 ? 15.026 0.148 8.389 1.00 92.06 118 VAL A CA 1
ATOM 908 C C . VAL A 1 118 ? 16.509 0.412 8.639 1.00 92.06 118 VAL A C 1
ATOM 910 O O . VAL A 1 118 ? 17.056 1.367 8.094 1.00 92.06 118 VAL A O 1
ATOM 913 N N . ARG A 1 119 ? 17.200 -0.451 9.396 1.00 91.12 119 ARG A N 1
ATOM 914 C CA . ARG A 1 119 ? 18.644 -0.318 9.655 1.00 91.12 119 ARG A CA 1
ATOM 915 C C . ARG A 1 119 ? 19.476 -0.515 8.391 1.00 91.12 119 ARG A C 1
ATOM 917 O O . ARG A 1 119 ? 20.580 0.010 8.304 1.00 91.12 119 ARG A O 1
ATOM 924 N N . GLN A 1 120 ? 18.931 -1.225 7.402 1.00 93.25 120 GLN A N 1
ATOM 925 C CA . GLN A 1 120 ? 19.563 -1.414 6.096 1.00 93.25 120 GLN A CA 1
ATOM 926 C C . GLN A 1 120 ? 19.217 -0.296 5.098 1.00 93.25 120 GLN A C 1
ATOM 928 O O . GLN A 1 120 ? 19.737 -0.262 3.983 1.00 93.25 120 GLN A O 1
ATOM 933 N N . ALA A 1 121 ? 18.367 0.664 5.479 1.00 93.06 121 ALA A N 1
ATOM 934 C CA . ALA A 1 121 ? 17.998 1.805 4.646 1.00 93.06 121 ALA A CA 1
ATOM 935 C C . ALA A 1 121 ? 19.046 2.933 4.721 1.00 93.06 121 ALA A C 1
ATOM 937 O O . ALA A 1 121 ? 18.708 4.084 4.998 1.00 93.06 121 ALA A O 1
ATOM 938 N N . HIS A 1 122 ? 20.325 2.629 4.469 1.00 93.19 122 HIS A N 1
ATOM 939 C CA . HIS A 1 122 ? 21.440 3.576 4.647 1.00 93.19 122 HIS A CA 1
ATOM 940 C C . HIS A 1 122 ? 21.261 4.903 3.887 1.00 93.19 122 HIS A C 1
ATOM 942 O O . HIS A 1 122 ? 21.698 5.954 4.351 1.00 93.19 122 HIS A O 1
ATOM 948 N N . TYR A 1 123 ? 20.556 4.880 2.752 1.00 90.62 123 TYR A N 1
ATOM 949 C CA . TYR A 1 123 ? 20.267 6.064 1.936 1.00 90.62 123 TYR A CA 1
ATOM 950 C C . TYR A 1 123 ? 19.405 7.123 2.645 1.00 90.62 123 TYR A C 1
ATOM 952 O O . TYR A 1 123 ? 19.451 8.291 2.269 1.00 90.62 123 TYR A O 1
ATOM 960 N N . THR A 1 124 ? 18.646 6.740 3.676 1.00 92.81 124 THR A N 1
ATOM 961 C CA . THR A 1 124 ? 17.842 7.668 4.496 1.00 92.81 124 THR A CA 1
ATOM 962 C C . THR A 1 124 ? 18.686 8.500 5.454 1.00 92.81 124 THR A C 1
ATOM 964 O O . THR A 1 124 ? 18.200 9.486 6.003 1.00 92.81 124 THR A O 1
ATOM 967 N N . LYS A 1 125 ? 19.936 8.082 5.704 1.00 93.38 125 LYS A N 1
ATOM 968 C CA . LYS A 1 125 ? 20.803 8.644 6.749 1.00 93.38 125 LYS A CA 1
ATOM 969 C C . LYS A 1 125 ? 20.143 8.655 8.140 1.00 93.38 125 LYS A C 1
ATOM 971 O O . LYS A 1 125 ? 20.453 9.510 8.959 1.00 93.38 125 LYS A O 1
ATOM 976 N N . GLY A 1 126 ? 19.234 7.710 8.402 1.00 90.50 126 GLY A N 1
ATOM 977 C CA . GLY A 1 126 ? 18.573 7.539 9.699 1.00 90.50 126 GLY A CA 1
ATOM 978 C C . GLY A 1 126 ? 17.317 8.386 9.915 1.00 90.50 126 GLY A C 1
ATOM 979 O O . GLY A 1 126 ? 16.654 8.209 10.933 1.00 90.50 126 GLY A O 1
ATOM 980 N N . THR A 1 127 ? 16.939 9.247 8.967 1.00 93.50 127 THR A N 1
ATOM 981 C CA . THR A 1 127 ? 15.769 10.125 9.104 1.00 93.50 127 THR A CA 1
ATOM 982 C C . THR A 1 127 ? 14.711 9.761 8.074 1.00 93.50 127 THR A C 1
ATOM 984 O O . THR A 1 127 ? 14.922 9.896 6.869 1.00 93.50 127 THR A O 1
ATOM 987 N N . MET A 1 128 ? 13.550 9.306 8.543 1.00 94.12 128 MET A N 1
ATOM 988 C CA . MET A 1 128 ? 12.433 8.909 7.686 1.00 94.12 128 MET A CA 1
ATOM 989 C C . MET A 1 128 ? 11.091 9.060 8.411 1.00 94.12 128 MET A C 1
ATOM 991 O O . MET A 1 128 ? 11.020 8.941 9.630 1.00 94.12 128 MET A O 1
ATOM 995 N N . ASN A 1 129 ? 10.022 9.295 7.648 1.00 94.06 129 ASN A N 1
ATOM 996 C CA . ASN A 1 129 ? 8.638 9.261 8.129 1.00 94.06 129 ASN A CA 1
ATOM 997 C C . ASN A 1 129 ? 7.950 8.022 7.543 1.00 94.06 129 ASN A C 1
ATOM 999 O O . ASN A 1 129 ? 7.158 8.154 6.612 1.00 94.06 129 ASN A O 1
ATOM 1003 N N . TRP A 1 130 ? 8.336 6.834 8.007 1.00 95.56 130 TRP A N 1
ATOM 1004 C CA . TRP A 1 130 ? 7.858 5.545 7.497 1.00 95.56 130 TRP A CA 1
ATOM 1005 C C . TRP A 1 130 ? 7.174 4.737 8.593 1.00 95.56 130 TRP A C 1
ATOM 1007 O O . TRP A 1 130 ? 7.450 4.928 9.779 1.00 95.56 130 TRP A O 1
ATOM 1017 N N . GLN A 1 131 ? 6.279 3.839 8.190 1.00 96.38 131 GLN A N 1
ATOM 1018 C CA . GLN A 1 131 ? 5.521 2.983 9.097 1.00 96.38 131 GLN A CA 1
ATOM 1019 C C . GLN A 1 131 ? 5.608 1.529 8.631 1.00 96.38 131 GLN A C 1
ATOM 1021 O O . GLN A 1 131 ? 5.377 1.229 7.454 1.00 96.38 131 GLN A O 1
ATOM 1026 N N . GLN A 1 132 ? 5.914 0.622 9.562 1.00 96.56 132 GLN A N 1
ATOM 1027 C CA . GLN A 1 132 ? 5.804 -0.806 9.298 1.00 96.56 132 GLN A CA 1
ATOM 1028 C C . GLN A 1 132 ? 4.339 -1.221 9.369 1.00 96.56 132 GLN A C 1
ATOM 1030 O O . GLN A 1 132 ? 3.698 -1.091 10.409 1.00 96.56 132 GLN A O 1
ATOM 1035 N N . ALA A 1 133 ? 3.813 -1.700 8.249 1.00 97.75 133 ALA A N 1
ATOM 1036 C CA . ALA A 1 133 ? 2.429 -2.121 8.135 1.00 97.75 133 ALA A CA 1
ATOM 1037 C C . ALA A 1 133 ? 2.250 -3.073 6.950 1.00 97.75 133 ALA A C 1
ATOM 1039 O O . ALA A 1 133 ? 3.148 -3.246 6.119 1.00 97.75 133 ALA A O 1
ATOM 1040 N N . PHE A 1 134 ? 1.070 -3.674 6.882 1.00 97.69 134 PHE A N 1
ATOM 1041 C CA . PHE A 1 134 ? 0.542 -4.325 5.691 1.00 97.69 134 PHE A CA 1
ATOM 1042 C C . PHE A 1 134 ? -0.969 -4.111 5.615 1.00 97.69 134 PHE A C 1
ATOM 1044 O O . PHE A 1 134 ? -1.600 -3.650 6.566 1.00 97.69 134 PHE A O 1
ATOM 1051 N N . ILE A 1 135 ? -1.557 -4.439 4.469 1.00 97.75 135 ILE A N 1
ATOM 1052 C CA . ILE A 1 135 ? -2.994 -4.308 4.239 1.00 97.75 135 ILE A CA 1
ATOM 1053 C C . ILE A 1 135 ? -3.640 -5.689 4.176 1.00 97.75 135 ILE A C 1
ATOM 1055 O O . ILE A 1 135 ? -3.104 -6.603 3.552 1.00 97.75 135 ILE A O 1
ATOM 1059 N N . ILE A 1 136 ? -4.820 -5.802 4.782 1.00 97.88 136 ILE A N 1
ATOM 1060 C CA . ILE A 1 136 ? -5.765 -6.897 4.565 1.00 97.88 136 ILE A CA 1
ATOM 1061 C C . ILE A 1 136 ? -6.945 -6.347 3.763 1.00 97.88 136 ILE A C 1
ATOM 1063 O O . ILE A 1 136 ? -7.466 -5.275 4.077 1.00 97.88 136 ILE A O 1
ATOM 1067 N N . ILE A 1 137 ? -7.347 -7.084 2.728 1.00 97.69 137 ILE A N 1
ATOM 1068 C CA . ILE A 1 137 ? -8.541 -6.799 1.933 1.00 97.69 137 ILE A CA 1
ATOM 1069 C C . ILE A 1 137 ? -9.532 -7.934 2.164 1.00 97.69 137 ILE A C 1
ATOM 1071 O O . ILE A 1 137 ? -9.195 -9.100 1.969 1.00 97.69 137 ILE A O 1
ATOM 1075 N N . GLU A 1 138 ? -10.747 -7.580 2.561 1.00 97.50 138 GLU A N 1
ATOM 1076 C CA . GLU A 1 138 ? -11.862 -8.503 2.742 1.00 97.50 138 GLU A CA 1
ATOM 1077 C C . GLU A 1 138 ? -12.946 -8.149 1.723 1.00 97.50 138 GLU A C 1
ATOM 1079 O O . GLU A 1 138 ? -13.429 -7.016 1.692 1.00 97.50 138 GLU A O 1
ATOM 1084 N N . GLU A 1 139 ? -13.316 -9.106 0.871 1.00 96.75 139 GLU A N 1
ATOM 1085 C CA . GLU A 1 139 ? -14.307 -8.912 -0.190 1.00 96.75 139 GLU A CA 1
ATOM 1086 C C . GLU A 1 139 ? -15.454 -9.921 -0.050 1.00 96.75 139 GLU A C 1
ATOM 1088 O O . GLU A 1 139 ? -15.240 -11.133 -0.061 1.00 96.75 139 GLU A O 1
ATOM 1093 N N . ILE A 1 140 ? -16.684 -9.411 0.076 1.00 96.50 140 ILE A N 1
ATOM 1094 C CA . ILE A 1 140 ? -17.921 -10.201 0.114 1.00 96.50 140 ILE A CA 1
ATOM 1095 C C . ILE A 1 140 ? -18.897 -9.615 -0.907 1.00 96.50 140 ILE A C 1
ATOM 1097 O O . ILE A 1 140 ? -19.498 -8.557 -0.694 1.00 96.50 140 ILE A O 1
ATOM 1101 N N . GLY A 1 141 ? -19.071 -10.314 -2.031 1.00 92.62 141 GLY A N 1
ATOM 1102 C CA . GLY A 1 141 ? -19.951 -9.888 -3.118 1.00 92.62 141 GLY A CA 1
ATOM 1103 C C . GLY A 1 141 ? -19.497 -8.565 -3.735 1.00 92.62 141 GLY A C 1
ATOM 1104 O O . GLY A 1 141 ? -18.596 -8.535 -4.564 1.00 92.62 141 GLY A O 1
ATOM 1105 N N . THR A 1 142 ? -20.152 -7.462 -3.370 1.00 90.88 142 THR A N 1
ATOM 1106 C CA . THR A 1 142 ? -19.777 -6.115 -3.833 1.00 90.88 142 THR A CA 1
ATOM 1107 C C . THR A 1 142 ? -19.116 -5.255 -2.766 1.00 90.88 142 THR A C 1
ATOM 1109 O O . THR A 1 142 ? -18.708 -4.134 -3.066 1.00 90.88 142 THR A O 1
ATOM 1112 N N . ASN A 1 143 ? -19.059 -5.746 -1.531 1.00 94.69 143 ASN A N 1
ATOM 1113 C CA . ASN A 1 143 ? -18.526 -5.020 -0.393 1.00 94.69 143 ASN A CA 1
ATOM 1114 C C . ASN A 1 143 ? -17.044 -5.339 -0.259 1.00 94.69 143 ASN A C 1
ATOM 1116 O O . ASN A 1 143 ? -16.674 -6.508 -0.177 1.00 94.69 143 ASN A O 1
ATOM 1120 N N . VAL A 1 144 ? -16.218 -4.296 -0.220 1.00 97.06 144 VAL A N 1
ATOM 1121 C CA . VAL A 1 144 ? -14.772 -4.415 -0.040 1.00 97.06 144 VAL A CA 1
ATOM 1122 C C . VAL A 1 144 ? -14.362 -3.576 1.161 1.00 97.06 144 VAL A C 1
ATOM 1124 O O . VAL A 1 144 ? -14.594 -2.365 1.182 1.00 97.06 144 VAL A O 1
ATOM 1127 N N . GLN A 1 145 ? -13.751 -4.221 2.148 1.00 96.94 145 GLN A N 1
ATOM 1128 C CA . GLN A 1 145 ? -13.157 -3.592 3.319 1.00 96.94 145 GLN A CA 1
ATOM 1129 C C . GLN A 1 145 ? -11.637 -3.682 3.214 1.00 96.94 145 GLN A C 1
ATOM 1131 O O . GLN A 1 145 ? -11.083 -4.716 2.847 1.00 96.94 145 GLN A O 1
ATOM 1136 N N . VAL A 1 146 ? -10.960 -2.583 3.536 1.00 98.00 146 VAL A N 1
ATOM 1137 C CA . VAL A 1 146 ? -9.498 -2.502 3.515 1.00 98.00 146 VAL A CA 1
ATOM 1138 C C . VAL A 1 146 ? -9.029 -2.048 4.886 1.00 98.00 146 VAL A C 1
ATOM 1140 O O . VAL A 1 146 ? -9.395 -0.964 5.342 1.00 98.00 146 VAL A O 1
ATOM 1143 N N . SER A 1 147 ? -8.209 -2.873 5.524 1.00 97.75 147 SER A N 1
ATOM 1144 C CA . SER A 1 147 ? -7.689 -2.644 6.870 1.00 97.75 147 SER A CA 1
ATOM 1145 C C . SER A 1 147 ? -6.172 -2.519 6.816 1.00 97.75 147 SER A C 1
ATOM 1147 O O . SER A 1 147 ? -5.491 -3.406 6.303 1.00 97.75 147 SER A O 1
ATOM 1149 N N . ILE A 1 148 ? -5.637 -1.419 7.350 1.00 98.12 148 ILE A N 1
ATOM 1150 C CA . ILE A 1 148 ? -4.193 -1.236 7.533 1.00 98.12 148 ILE A CA 1
ATOM 1151 C C . ILE A 1 148 ? -3.819 -1.810 8.897 1.00 98.12 148 ILE A C 1
ATOM 1153 O O . ILE A 1 148 ? -4.332 -1.368 9.925 1.00 98.12 148 ILE A O 1
ATOM 1157 N N . ILE A 1 149 ? -2.917 -2.784 8.897 1.00 98.00 149 ILE A N 1
ATOM 1158 C CA . ILE A 1 149 ? -2.413 -3.445 10.094 1.00 98.00 149 ILE A CA 1
ATOM 1159 C C . ILE A 1 149 ? -1.008 -2.929 10.361 1.00 98.00 149 ILE A C 1
ATOM 1161 O O . ILE A 1 149 ? -0.078 -3.238 9.616 1.00 98.00 149 ILE A O 1
ATOM 1165 N N . ASN A 1 150 ? -0.860 -2.138 11.420 1.00 96.75 150 ASN A N 1
ATOM 1166 C CA . ASN A 1 150 ? 0.441 -1.634 11.846 1.00 96.75 150 ASN A CA 1
ATOM 1167 C C . ASN A 1 150 ? 1.203 -2.696 12.643 1.00 96.75 150 ASN A C 1
ATOM 1169 O O . ASN A 1 150 ? 0.608 -3.478 13.389 1.00 96.75 150 ASN A O 1
ATOM 1173 N N . LEU A 1 151 ? 2.524 -2.697 12.485 1.00 96.06 151 LEU A N 1
ATOM 1174 C CA . LEU A 1 151 ? 3.443 -3.465 13.312 1.00 96.06 151 LEU A CA 1
ATOM 1175 C C . LEU A 1 151 ? 4.034 -2.557 14.389 1.00 96.06 151 LEU A C 1
ATOM 1177 O O . LEU A 1 151 ? 4.453 -1.431 14.115 1.00 96.06 151 LEU A O 1
ATOM 1181 N N . GLU A 1 152 ? 4.119 -3.087 15.602 1.00 93.69 152 GLU A N 1
ATOM 1182 C CA . GLU A 1 152 ? 4.859 -2.483 16.699 1.00 93.69 152 GLU A CA 1
ATOM 1183 C C . GLU A 1 152 ? 6.370 -2.633 16.495 1.00 93.69 152 GLU A C 1
ATOM 1185 O O . GLU A 1 152 ? 6.845 -3.461 15.713 1.00 93.69 152 GLU A O 1
ATOM 1190 N N . LYS A 1 153 ? 7.157 -1.856 17.249 1.00 89.06 153 LYS A N 1
ATOM 1191 C CA . LYS A 1 153 ? 8.632 -1.872 17.162 1.00 89.06 153 LYS A CA 1
ATOM 1192 C C . LYS A 1 153 ? 9.246 -3.253 17.409 1.00 89.06 153 LYS A C 1
ATOM 1194 O O . LYS A 1 153 ? 10.336 -3.531 16.916 1.00 89.06 153 LYS A O 1
ATOM 1199 N N . ASP A 1 154 ? 8.563 -4.103 18.172 1.00 90.19 154 ASP A N 1
ATOM 1200 C CA . ASP A 1 154 ? 8.987 -5.473 18.468 1.00 90.19 154 ASP A CA 1
ATOM 1201 C C . ASP A 1 154 ? 8.563 -6.491 17.390 1.00 90.19 154 ASP A C 1
ATOM 1203 O O . ASP A 1 154 ? 8.803 -7.689 17.535 1.00 90.19 154 ASP A O 1
ATOM 1207 N N . GLY A 1 155 ? 7.953 -6.023 16.295 1.00 90.56 155 GLY A N 1
ATOM 1208 C CA . GLY A 1 155 ? 7.470 -6.836 15.183 1.00 90.56 155 GLY A CA 1
ATOM 1209 C C . GLY A 1 155 ? 6.137 -7.534 15.449 1.00 90.56 155 GLY A C 1
ATOM 1210 O O . GLY A 1 155 ? 5.716 -8.352 14.627 1.00 90.56 155 GLY A O 1
ATOM 1211 N N . THR A 1 156 ? 5.476 -7.253 16.576 1.00 95.19 156 THR A N 1
ATOM 1212 C CA . THR A 1 156 ? 4.141 -7.789 16.861 1.00 95.19 156 THR A CA 1
ATOM 1213 C C . THR A 1 156 ? 3.038 -6.927 16.255 1.00 95.19 156 THR A C 1
ATOM 1215 O O . THR A 1 156 ? 3.227 -5.746 15.982 1.00 95.19 156 THR A O 1
ATOM 1218 N N . PHE A 1 157 ? 1.881 -7.530 15.997 1.00 96.50 157 PHE A N 1
ATOM 1219 C CA . PHE A 1 157 ? 0.711 -6.845 15.443 1.00 96.50 157 PHE A CA 1
ATOM 1220 C C . PHE A 1 157 ? -0.574 -7.559 15.868 1.00 96.50 157 PHE A C 1
ATOM 1222 O O . PHE A 1 157 ? -0.533 -8.703 16.329 1.00 96.50 157 PHE A O 1
ATOM 1229 N N . ILE A 1 158 ? -1.721 -6.896 15.723 1.00 96.38 158 ILE A N 1
ATOM 1230 C CA . ILE A 1 158 ? -3.032 -7.448 16.087 1.00 96.38 158 ILE A CA 1
ATOM 1231 C C . ILE A 1 158 ? -3.915 -7.518 14.843 1.00 96.38 158 ILE A C 1
ATOM 1233 O O . ILE A 1 158 ? -4.071 -6.530 14.132 1.00 96.38 158 ILE A O 1
ATOM 1237 N N . VAL A 1 159 ? -4.518 -8.683 14.605 1.00 96.56 159 VAL A N 1
ATOM 1238 C CA . VAL A 1 159 ? -5.532 -8.896 13.561 1.00 96.56 159 VAL A CA 1
ATOM 1239 C C . VAL A 1 159 ? -6.665 -9.714 14.161 1.00 96.56 159 VAL A C 1
ATOM 1241 O O . VAL A 1 159 ? -6.417 -10.714 14.837 1.00 96.56 159 VAL A O 1
ATOM 1244 N N . SER A 1 160 ? -7.906 -9.281 13.934 1.00 94.00 160 SER A N 1
ATOM 1245 C CA . SER A 1 160 ? -9.117 -9.984 14.385 1.00 94.00 160 SER A CA 1
ATOM 1246 C C . SER A 1 160 ? -9.081 -10.373 15.872 1.00 94.00 160 SER A C 1
ATOM 1248 O O . SER A 1 160 ? -9.391 -11.500 16.245 1.00 94.00 160 SER A O 1
ATOM 1250 N N . GLY A 1 161 ? -8.633 -9.446 16.727 1.00 94.88 161 GLY A N 1
ATOM 1251 C CA . GLY A 1 161 ? -8.569 -9.631 18.182 1.00 94.88 161 GLY A CA 1
ATOM 1252 C C . GLY A 1 161 ? -7.430 -10.523 18.692 1.00 94.88 161 GLY A C 1
ATOM 1253 O O . GLY A 1 161 ? -7.309 -10.712 19.899 1.00 94.88 161 GLY A O 1
ATOM 1254 N N . LYS A 1 162 ? -6.566 -11.050 17.814 1.00 96.44 162 LYS A N 1
ATOM 1255 C CA . LYS A 1 162 ? -5.423 -11.890 18.194 1.00 96.44 162 LYS A CA 1
ATOM 1256 C C . LYS A 1 162 ? -4.098 -11.180 17.924 1.00 96.44 162 LYS A C 1
ATOM 1258 O O . LYS A 1 162 ? -3.919 -10.573 16.869 1.00 96.44 162 LYS A O 1
ATOM 1263 N N . ARG A 1 163 ? -3.157 -11.289 18.868 1.00 95.12 163 ARG A N 1
ATOM 1264 C CA . ARG A 1 163 ? -1.772 -10.821 18.707 1.00 95.12 163 ARG A CA 1
ATOM 1265 C C . ARG A 1 163 ? -0.935 -11.867 17.963 1.00 95.12 163 ARG A C 1
ATOM 1267 O O . ARG A 1 163 ? -0.985 -13.052 18.292 1.00 95.12 163 ARG A O 1
ATOM 1274 N N . TYR A 1 164 ? -0.149 -11.407 16.999 1.00 95.38 164 TYR A N 1
ATOM 1275 C CA . TYR A 1 164 ? 0.791 -12.186 16.195 1.00 95.38 164 TYR A CA 1
ATOM 1276 C C . TYR A 1 164 ? 2.203 -11.603 16.303 1.00 95.38 164 TYR A C 1
ATOM 1278 O O . TYR A 1 164 ? 2.396 -10.485 16.783 1.00 95.38 164 TYR A O 1
ATOM 1286 N N . GLY A 1 165 ? 3.188 -12.367 15.828 1.00 89.25 165 GLY A N 1
ATOM 1287 C CA . GLY A 1 165 ? 4.607 -12.046 15.968 1.00 89.25 165 GLY A CA 1
ATOM 1288 C C . GLY A 1 165 ? 5.177 -12.497 17.314 1.00 89.25 165 GLY A C 1
ATOM 1289 O O . GLY A 1 165 ? 4.461 -12.983 18.190 1.00 89.25 165 GLY A O 1
ATOM 1290 N N . ARG A 1 166 ? 6.491 -12.351 17.475 1.00 78.94 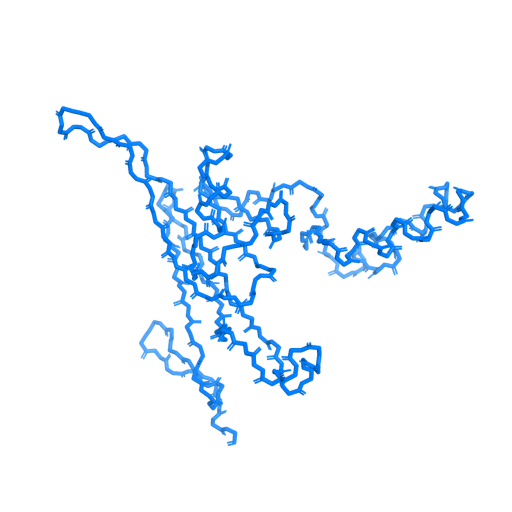166 ARG A N 1
ATOM 1291 C CA . ARG A 1 166 ? 7.205 -12.618 18.727 1.00 78.94 166 ARG A CA 1
ATOM 1292 C C . ARG A 1 166 ? 8.061 -11.402 19.039 1.00 78.94 166 ARG A C 1
ATOM 1294 O O . ARG A 1 166 ? 8.774 -10.945 18.150 1.00 78.94 166 ARG A O 1
ATOM 1301 N N . SER A 1 167 ? 7.982 -10.923 20.279 1.00 70.75 167 SER A N 1
ATOM 1302 C CA . SER A 1 167 ? 8.857 -9.853 20.760 1.00 70.75 167 SER A CA 1
ATOM 1303 C C . SER A 1 167 ? 10.313 -10.295 20.583 1.00 70.75 167 SER A C 1
ATOM 1305 O O . SER A 1 167 ? 10.654 -11.426 20.950 1.00 70.75 167 SER A O 1
ATOM 1307 N N . ARG A 1 168 ? 11.105 -9.463 19.909 1.00 62.12 168 ARG A N 1
ATOM 1308 C CA . ARG A 1 168 ? 12.509 -9.736 19.579 1.00 62.12 168 ARG A CA 1
ATOM 1309 C C . ARG A 1 168 ? 13.442 -9.358 20.714 1.00 62.12 168 ARG A C 1
ATOM 1311 O O . ARG A 1 168 ? 13.172 -8.324 21.360 1.00 62.12 168 ARG A O 1
#

Secondary structure (DSSP, 8-state):
-B--HHHHHHHHHHHHH-GGGGG-GGGSHHHHTTTTTTTPPPBSS-EEEETTEEEE-S-SSPPPSSTTHHHHHHHHHHTSEEEE-SS--EEEEEEEEEETTEEEEEEEEEEE-B-S-GGG-GGGTT-----BEEEEEEEETTEEEEEEEEPPTTS-EEETTEEES---